Protein AF-A0A8T5FRX7-F1 (afdb_monomer)

Structure (mmCIF, N/CA/C/O backbone):
data_AF-A0A8T5FRX7-F1
#
_entry.id   AF-A0A8T5FRX7-F1
#
loop_
_atom_site.group_PDB
_atom_site.id
_atom_site.type_symbol
_atom_site.label_atom_id
_atom_site.label_alt_id
_atom_site.label_comp_id
_atom_site.label_asym_id
_atom_site.label_entity_id
_atom_site.label_seq_id
_atom_site.pdbx_PDB_ins_code
_atom_site.Cartn_x
_atom_site.Cartn_y
_atom_site.Cartn_z
_atom_site.occupancy
_atom_site.B_iso_or_equiv
_atom_site.auth_seq_id
_atom_site.auth_comp_id
_atom_site.auth_asym_id
_atom_site.auth_atom_id
_atom_site.pdbx_PDB_model_num
ATOM 1 N N . MET A 1 1 ? 7.646 4.893 -25.947 1.00 60.25 1 MET A N 1
ATOM 2 C CA . MET A 1 1 ? 8.114 6.148 -25.316 1.00 60.25 1 MET A CA 1
ATOM 3 C C . MET A 1 1 ? 6.946 6.875 -24.674 1.00 60.25 1 MET A C 1
ATOM 5 O O . MET A 1 1 ? 7.019 7.125 -23.484 1.00 60.25 1 MET A O 1
ATOM 9 N N . GLU A 1 2 ? 5.861 7.151 -25.407 1.00 66.50 2 GLU A N 1
ATOM 10 C CA . GLU A 1 2 ? 4.621 7.690 -24.817 1.00 66.50 2 GLU A CA 1
ATOM 11 C C . GLU A 1 2 ? 3.985 6.715 -23.807 1.00 66.50 2 GLU A C 1
ATOM 13 O O . GLU A 1 2 ? 3.736 7.100 -22.668 1.00 66.50 2 GLU A O 1
ATOM 18 N N . ASP A 1 3 ? 3.860 5.433 -24.170 1.00 70.75 3 ASP A N 1
ATOM 19 C CA . ASP A 1 3 ? 3.312 4.389 -23.284 1.00 70.75 3 ASP A CA 1
ATOM 20 C C . ASP A 1 3 ? 4.144 4.197 -22.003 1.00 70.75 3 ASP A C 1
ATOM 22 O O . ASP A 1 3 ? 3.610 4.049 -20.911 1.00 70.75 3 ASP A O 1
ATOM 26 N N . THR A 1 4 ? 5.467 4.302 -22.131 1.00 75.06 4 THR A N 1
ATOM 27 C CA . THR A 1 4 ? 6.447 4.138 -21.047 1.00 75.06 4 THR A CA 1
ATOM 28 C C . THR A 1 4 ? 6.357 5.272 -20.020 1.00 75.06 4 THR A C 1
ATOM 30 O O . THR A 1 4 ? 6.480 5.063 -18.818 1.00 75.06 4 THR A O 1
ATOM 33 N N . ILE A 1 5 ? 6.108 6.500 -20.485 1.00 78.38 5 ILE A N 1
ATOM 34 C CA . ILE A 1 5 ? 5.919 7.659 -19.603 1.00 78.38 5 ILE A CA 1
ATOM 35 C C . ILE A 1 5 ? 4.577 7.552 -18.873 1.00 78.38 5 ILE A C 1
ATOM 37 O O . ILE A 1 5 ? 4.502 7.851 -17.681 1.00 78.38 5 ILE A O 1
ATOM 41 N N . LEU A 1 6 ? 3.526 7.111 -19.569 1.00 76.31 6 LEU A N 1
ATOM 42 C CA . LEU A 1 6 ? 2.207 6.915 -18.971 1.00 76.31 6 LEU A CA 1
ATOM 43 C C . LEU A 1 6 ? 2.241 5.857 -17.862 1.00 76.31 6 LEU A C 1
ATOM 45 O O . LEU A 1 6 ? 1.693 6.085 -16.786 1.00 76.31 6 LEU A O 1
ATOM 49 N N . GLU A 1 7 ? 2.920 4.740 -18.099 1.00 73.25 7 GLU A N 1
ATOM 50 C CA . GLU A 1 7 ? 3.104 3.666 -17.123 1.00 73.25 7 GLU A CA 1
ATOM 51 C C . GLU A 1 7 ? 3.807 4.180 -15.857 1.00 73.25 7 GLU A C 1
ATOM 53 O O . GLU A 1 7 ? 3.250 4.096 -14.760 1.00 73.25 7 GLU A O 1
ATOM 58 N N . ALA A 1 8 ? 4.943 4.872 -15.992 1.00 72.06 8 ALA A N 1
ATOM 59 C CA . ALA A 1 8 ? 5.629 5.481 -14.849 1.00 72.06 8 ALA A CA 1
ATOM 60 C C . ALA A 1 8 ? 4.730 6.454 -14.055 1.00 72.06 8 ALA A C 1
ATOM 62 O O . ALA A 1 8 ? 4.766 6.478 -12.820 1.00 72.06 8 ALA A O 1
ATOM 63 N N . ILE A 1 9 ? 3.888 7.235 -14.745 1.00 75.50 9 ILE A N 1
ATOM 64 C CA . ILE A 1 9 ? 2.919 8.141 -14.109 1.00 75.50 9 ILE A CA 1
ATOM 65 C C . ILE A 1 9 ? 1.864 7.352 -13.325 1.00 75.50 9 ILE A C 1
ATOM 67 O O . ILE A 1 9 ? 1.564 7.709 -12.185 1.00 75.50 9 ILE A O 1
ATOM 71 N N . VAL A 1 10 ? 1.312 6.279 -13.896 1.00 80.25 10 VAL A N 1
ATOM 72 C CA . VAL A 1 10 ? 0.302 5.437 -13.236 1.00 80.25 10 VAL A CA 1
ATOM 73 C C . VAL A 1 10 ? 0.874 4.793 -11.973 1.00 80.25 10 VAL A C 1
ATOM 75 O O . VAL A 1 10 ? 0.255 4.886 -10.908 1.00 80.25 10 VAL A O 1
ATOM 78 N N . HIS A 1 11 ? 2.074 4.215 -12.045 1.00 76.75 11 HIS A N 1
ATOM 79 C CA . HIS A 1 11 ? 2.738 3.617 -10.883 1.00 76.75 11 HIS A CA 1
ATOM 80 C C . HIS A 1 11 ? 3.079 4.671 -9.816 1.00 76.75 11 HIS A C 1
ATOM 82 O O . HIS A 1 11 ? 2.806 4.461 -8.631 1.00 76.75 11 HIS A O 1
ATOM 88 N N . GLY A 1 12 ? 3.561 5.850 -10.224 1.00 72.44 12 GLY A N 1
ATOM 89 C CA . GLY A 1 12 ? 3.832 6.970 -9.319 1.00 72.44 12 GLY A CA 1
ATOM 90 C C . GLY A 1 12 ? 2.581 7.500 -8.606 1.00 72.44 12 GLY A C 1
ATOM 91 O O . GLY A 1 12 ? 2.597 7.709 -7.391 1.00 72.44 12 GLY A O 1
ATOM 92 N N . ILE A 1 13 ? 1.466 7.670 -9.324 1.00 75.62 13 ILE A N 1
ATOM 93 C CA . ILE A 1 13 ? 0.182 8.075 -8.728 1.00 75.62 13 ILE A CA 1
ATOM 94 C C . ILE A 1 13 ? -0.325 6.999 -7.765 1.00 75.62 13 ILE A C 1
ATOM 96 O O . ILE A 1 13 ? -0.782 7.328 -6.671 1.00 75.62 13 ILE A O 1
ATOM 100 N N . THR A 1 14 ? -0.213 5.724 -8.135 1.00 74.44 14 THR A N 1
ATOM 101 C CA . THR A 1 14 ? -0.663 4.599 -7.301 1.00 74.44 14 THR A CA 1
ATOM 102 C C . THR A 1 14 ? 0.146 4.515 -6.006 1.00 74.44 14 THR A C 1
ATOM 104 O O . THR A 1 14 ? -0.426 4.387 -4.923 1.00 74.44 14 THR A O 1
ATOM 107 N N . PHE A 1 15 ? 1.463 4.717 -6.080 1.00 75.19 15 PHE A N 1
ATOM 108 C CA . PHE A 1 15 ? 2.333 4.857 -4.913 1.00 75.19 15 PHE A CA 1
ATOM 109 C C . PHE A 1 15 ? 1.880 5.987 -3.972 1.00 75.19 15 PHE A C 1
ATOM 111 O O . PHE A 1 15 ? 1.712 5.772 -2.768 1.00 75.19 15 PHE A O 1
ATOM 118 N N . LEU A 1 16 ? 1.620 7.182 -4.511 1.00 72.69 16 LEU A N 1
ATOM 119 C CA . LEU A 1 16 ? 1.147 8.328 -3.723 1.00 72.69 16 LEU A CA 1
ATOM 120 C C . LEU A 1 16 ? -0.243 8.084 -3.114 1.00 72.69 16 LEU A C 1
ATOM 122 O O . LEU A 1 16 ? -0.489 8.449 -1.960 1.00 72.69 16 LEU A O 1
ATOM 126 N N . ALA A 1 17 ? -1.138 7.432 -3.858 1.00 69.81 17 ALA A N 1
ATOM 127 C CA . ALA A 1 17 ? -2.473 7.066 -3.397 1.00 69.81 17 ALA A CA 1
ATOM 128 C C . ALA A 1 17 ? -2.430 6.065 -2.233 1.00 69.81 17 ALA A C 1
ATOM 130 O O . ALA A 1 17 ? -3.269 6.144 -1.338 1.00 69.81 17 ALA A O 1
ATOM 131 N N . ILE A 1 18 ? -1.435 5.172 -2.203 1.00 71.62 18 ILE A N 1
ATOM 132 C CA . ILE A 1 18 ? -1.196 4.246 -1.086 1.00 71.62 18 ILE A CA 1
ATOM 133 C C . ILE A 1 18 ? -0.545 4.971 0.110 1.00 71.62 18 ILE A C 1
ATOM 135 O O . ILE A 1 18 ? -0.867 4.675 1.264 1.00 71.62 18 ILE A O 1
ATOM 139 N N . LEU A 1 19 ? 0.317 5.968 -0.125 1.00 68.50 19 LEU A N 1
ATOM 140 C CA . LEU A 1 19 ? 0.953 6.763 0.938 1.00 68.50 19 LEU A CA 1
ATOM 141 C C . LEU A 1 19 ? -0.018 7.655 1.720 1.00 68.50 19 LEU A C 1
ATOM 143 O O . LEU A 1 19 ? 0.182 7.882 2.915 1.00 68.50 19 LEU A O 1
ATOM 147 N N . PHE A 1 20 ? -1.070 8.165 1.084 1.00 66.50 20 PHE A N 1
ATOM 148 C CA . PHE A 1 20 ? -2.058 9.024 1.741 1.00 66.50 20 PHE A CA 1
ATOM 149 C C . PHE A 1 20 ? -2.751 8.352 2.952 1.00 66.50 20 PHE A C 1
ATOM 151 O O . PHE A 1 20 ? -2.680 8.898 4.059 1.00 66.50 20 PHE A O 1
ATOM 158 N N . PRO A 1 21 ? -3.368 7.160 2.827 1.00 65.69 21 PRO A N 1
ATOM 159 C CA . PRO A 1 21 ? -3.949 6.446 3.962 1.00 65.69 21 PRO A CA 1
ATOM 160 C C . PRO A 1 21 ? -2.897 5.986 4.980 1.00 65.69 21 PRO A C 1
ATOM 162 O O . PRO A 1 21 ? -3.198 5.991 6.175 1.00 65.69 21 PRO A O 1
ATOM 165 N N . LEU A 1 22 ? -1.662 5.676 4.559 1.00 68.31 22 LEU A N 1
ATOM 166 C CA . LEU A 1 22 ? -0.533 5.423 5.470 1.00 68.31 22 LEU A CA 1
ATOM 167 C C . LEU A 1 22 ? -0.234 6.654 6.345 1.00 68.31 22 LEU A C 1
ATOM 169 O O . LEU A 1 22 ? -0.171 6.546 7.570 1.00 68.31 22 LEU A O 1
ATOM 173 N N . TYR A 1 23 ? -0.125 7.844 5.753 1.00 69.50 23 TYR A N 1
ATOM 174 C CA . TYR A 1 23 ? 0.129 9.092 6.480 1.00 69.50 23 TYR A CA 1
ATOM 175 C C . TYR A 1 23 ? -0.984 9.424 7.486 1.00 69.50 23 TYR A C 1
ATOM 177 O O . TYR A 1 23 ? -0.705 9.711 8.654 1.00 69.50 23 TYR A O 1
ATOM 185 N N . TYR A 1 24 ? -2.252 9.339 7.069 1.00 66.44 24 TYR A N 1
ATOM 186 C CA . TYR A 1 24 ? -3.387 9.558 7.975 1.00 66.44 24 TYR A CA 1
ATOM 187 C C . TYR A 1 24 ? -3.405 8.539 9.111 1.00 66.44 24 TYR A C 1
ATOM 189 O O . TYR A 1 24 ? -3.637 8.898 10.266 1.00 66.44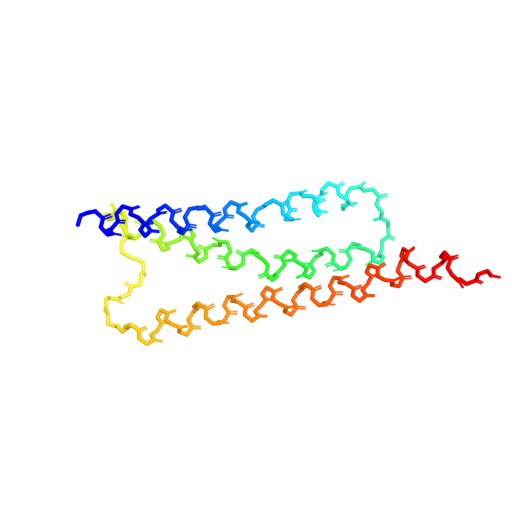 24 TYR A O 1
ATOM 197 N N . SER A 1 25 ? -3.076 7.290 8.799 1.00 66.44 25 SER A N 1
ATOM 198 C CA . SER A 1 25 ? -2.958 6.227 9.787 1.00 66.44 25 SER A CA 1
ATOM 199 C C . SER A 1 25 ? -1.863 6.515 10.814 1.00 66.44 25 SER A C 1
ATOM 201 O O . SER A 1 25 ? -2.092 6.353 12.010 1.00 66.44 25 SER A O 1
ATOM 203 N N . PHE A 1 26 ? -0.706 7.032 10.389 1.00 65.69 26 PHE A N 1
ATOM 204 C CA . PHE A 1 26 ? 0.358 7.478 11.298 1.00 65.69 26 PHE A CA 1
ATOM 205 C C . PHE A 1 26 ? -0.081 8.640 12.196 1.00 65.69 26 PHE A C 1
ATOM 207 O O . PHE A 1 26 ? 0.218 8.687 13.388 1.00 65.69 26 PHE A O 1
ATOM 214 N N . LYS A 1 27 ? -0.819 9.601 11.634 1.00 65.38 27 LYS A N 1
ATOM 215 C CA . LYS A 1 27 ? -1.314 10.752 12.394 1.00 65.38 27 LYS A CA 1
ATOM 216 C C . LYS A 1 27 ? -2.297 10.319 13.486 1.00 65.38 27 LYS A C 1
ATOM 218 O O . LYS A 1 27 ? -2.247 10.839 14.597 1.00 65.38 27 LYS A O 1
ATOM 223 N N . ILE A 1 28 ? -3.148 9.343 13.177 1.00 63.16 28 ILE A N 1
ATOM 224 C CA . ILE A 1 28 ? -4.108 8.749 14.113 1.00 63.16 28 ILE A CA 1
ATOM 225 C C . ILE A 1 28 ? -3.395 7.858 15.155 1.00 63.16 28 ILE A C 1
ATOM 227 O O . ILE A 1 28 ? -3.785 7.853 16.325 1.00 63.16 28 ILE A O 1
ATOM 231 N N . TYR A 1 29 ? -2.316 7.163 14.768 1.00 63.81 29 TYR A N 1
ATOM 232 C CA . TYR A 1 29 ? -1.473 6.345 15.655 1.00 63.81 29 TYR A CA 1
ATOM 233 C C . TYR A 1 29 ? -0.955 7.133 16.867 1.00 63.81 29 TYR A C 1
ATOM 235 O O . TYR A 1 29 ? -0.949 6.612 17.980 1.00 63.81 29 TYR A O 1
ATOM 243 N N . ASN A 1 30 ? -0.597 8.407 16.685 1.00 61.25 30 ASN A N 1
ATOM 244 C CA . ASN A 1 30 ? -0.079 9.251 17.768 1.00 61.25 30 ASN A CA 1
ATOM 245 C C . ASN A 1 30 ? -1.127 9.640 18.834 1.00 61.25 30 ASN A C 1
ATOM 247 O O . ASN A 1 30 ? -0.755 10.212 19.857 1.00 61.25 30 ASN A O 1
ATOM 251 N N . GLY A 1 31 ? -2.418 9.349 18.625 1.00 59.62 31 GLY A N 1
ATOM 252 C CA . GLY A 1 31 ? -3.503 9.806 19.502 1.00 59.62 31 GLY A CA 1
ATOM 253 C C . GLY A 1 31 ? -4.190 8.741 20.365 1.00 59.62 31 GLY A C 1
ATOM 254 O O . GLY A 1 31 ? -4.902 9.112 21.300 1.00 59.62 31 GLY A O 1
ATOM 255 N N . HIS A 1 32 ? -4.038 7.439 20.089 1.00 60.91 32 HIS A N 1
ATOM 256 C CA . HIS A 1 32 ? -4.918 6.403 20.660 1.00 60.91 32 HIS A CA 1
ATOM 257 C C . HIS A 1 32 ? -4.181 5.154 21.161 1.00 60.91 32 HIS A C 1
ATOM 259 O O . HIS A 1 32 ? -3.277 4.640 20.507 1.00 60.91 32 HIS A O 1
ATOM 265 N N . LYS A 1 33 ? -4.601 4.647 22.330 1.00 59.31 33 LYS A N 1
ATOM 266 C CA . LYS A 1 33 ? -3.981 3.507 23.014 1.00 59.31 33 LYS A CA 1
ATOM 267 C C . LYS A 1 33 ? -4.729 2.203 22.681 1.00 59.31 33 LYS A C 1
ATOM 269 O O . LYS A 1 33 ? -5.926 2.061 22.914 1.00 59.31 33 LYS A O 1
ATOM 274 N N . ASP A 1 34 ? -3.983 1.282 22.080 1.00 66.50 34 ASP A N 1
ATOM 275 C CA . ASP A 1 34 ? -4.163 -0.178 22.067 1.00 66.50 34 ASP A CA 1
ATOM 276 C C . ASP A 1 34 ? -4.981 -0.814 20.920 1.00 66.50 34 ASP A C 1
ATOM 278 O O . ASP A 1 34 ? -4.407 -1.562 20.126 1.00 66.50 34 ASP A O 1
ATOM 282 N N . GLY A 1 35 ? -6.279 -0.535 20.749 1.00 60.78 35 GLY A N 1
ATOM 283 C CA . GLY A 1 35 ? -7.099 -1.237 19.731 1.00 60.78 35 GLY A CA 1
ATOM 284 C C . GLY A 1 35 ? -6.852 -0.775 18.288 1.00 60.78 35 GLY A C 1
ATOM 285 O O . GLY A 1 35 ? -6.595 -1.568 17.380 1.00 60.78 35 GLY A O 1
ATOM 286 N N . LEU A 1 36 ? -6.871 0.540 18.093 1.00 65.50 36 LEU A N 1
ATOM 287 C CA . LEU A 1 36 ? -6.598 1.178 16.809 1.00 65.50 36 LEU A CA 1
ATOM 288 C C . LEU A 1 36 ? -5.123 1.072 16.420 1.00 65.50 36 LEU A C 1
ATOM 290 O O . LEU A 1 36 ? -4.802 0.937 15.247 1.00 65.50 36 LEU A O 1
ATOM 294 N N . LEU A 1 37 ? -4.229 1.060 17.407 1.00 63.97 37 LEU A N 1
ATOM 295 C CA . LEU A 1 37 ? -2.796 0.928 17.182 1.00 63.97 37 LEU A CA 1
ATOM 296 C C . LEU A 1 37 ? -2.457 -0.385 16.453 1.00 63.97 37 LEU A C 1
ATOM 298 O O . LEU A 1 37 ? -1.642 -0.397 15.532 1.00 63.97 37 LEU A O 1
ATOM 302 N N . SER A 1 38 ? -3.127 -1.480 16.830 1.00 63.41 38 SER A N 1
ATOM 303 C CA . SER A 1 38 ? -3.000 -2.782 16.167 1.00 63.41 38 SER A CA 1
ATOM 304 C C . SER A 1 38 ? -3.572 -2.750 14.744 1.00 63.41 38 SER A C 1
ATOM 306 O O . SER A 1 38 ? -2.913 -3.181 13.802 1.00 63.41 38 SER A O 1
ATOM 308 N N . ALA A 1 39 ? -4.753 -2.153 14.557 1.00 62.44 39 ALA A N 1
ATOM 309 C CA . ALA A 1 39 ? -5.401 -2.006 13.251 1.00 62.44 39 ALA A CA 1
ATOM 310 C C . ALA A 1 39 ? -4.562 -1.203 12.249 1.00 62.44 39 ALA A C 1
ATOM 312 O O . ALA A 1 39 ? -4.423 -1.587 11.090 1.00 62.44 39 ALA A O 1
ATOM 313 N N . LEU A 1 40 ? -3.977 -0.102 12.721 1.00 65.75 40 LEU A N 1
ATOM 314 C CA . LEU A 1 40 ? -3.101 0.746 11.930 1.00 65.75 40 LEU A CA 1
ATOM 315 C C . LEU A 1 40 ? -1.832 -0.014 11.557 1.00 65.75 40 LEU A C 1
ATOM 317 O O . LEU A 1 40 ? -1.462 0.007 10.393 1.00 65.75 40 LEU A O 1
ATOM 321 N N . ARG A 1 41 ? -1.214 -0.768 12.478 1.00 67.75 41 ARG A N 1
ATOM 322 C CA . ARG A 1 41 ? -0.064 -1.628 12.139 1.00 67.75 41 ARG A CA 1
ATOM 323 C C . ARG A 1 41 ? -0.394 -2.610 11.017 1.00 67.75 41 ARG A C 1
ATOM 325 O O . ARG A 1 41 ? 0.397 -2.730 10.092 1.00 67.75 41 ARG A O 1
ATOM 332 N N . TRP A 1 42 ? -1.549 -3.272 11.063 1.00 64.75 42 TRP A N 1
ATOM 333 C CA . TRP A 1 42 ? -1.965 -4.194 9.999 1.00 64.75 42 TRP A CA 1
ATOM 334 C C . TRP A 1 42 ? -2.185 -3.491 8.660 1.00 64.75 42 TRP A C 1
ATOM 336 O O . TRP A 1 42 ? -1.738 -3.995 7.631 1.00 64.75 42 TRP A O 1
ATOM 346 N N . LEU A 1 43 ? -2.785 -2.299 8.677 1.00 68.50 43 LEU A N 1
ATOM 347 C CA . LEU A 1 43 ? -2.905 -1.468 7.482 1.00 68.50 43 LEU A CA 1
ATOM 348 C C . LEU A 1 43 ? -1.517 -1.079 6.937 1.00 68.50 43 LEU A C 1
ATOM 350 O O . LEU A 1 43 ? -1.252 -1.237 5.748 1.00 68.50 43 LEU A O 1
ATOM 354 N N . PHE A 1 44 ? -0.589 -0.675 7.806 1.00 68.94 44 PHE A N 1
ATOM 355 C CA . PHE A 1 44 ? 0.800 -0.385 7.444 1.00 68.94 44 PHE A CA 1
ATOM 356 C C . PHE A 1 44 ? 1.493 -1.590 6.800 1.00 68.94 44 PHE A C 1
ATOM 358 O O . PHE A 1 44 ? 2.038 -1.467 5.706 1.00 68.94 44 PHE A O 1
ATOM 365 N N . PHE A 1 45 ? 1.420 -2.763 7.430 1.00 68.19 45 PHE A N 1
ATOM 366 C CA . PHE A 1 45 ? 2.012 -3.995 6.904 1.00 68.19 45 PHE A CA 1
ATOM 367 C C . PHE A 1 45 ? 1.422 -4.421 5.558 1.00 68.19 45 PHE A C 1
ATOM 369 O O . PHE A 1 45 ? 2.132 -5.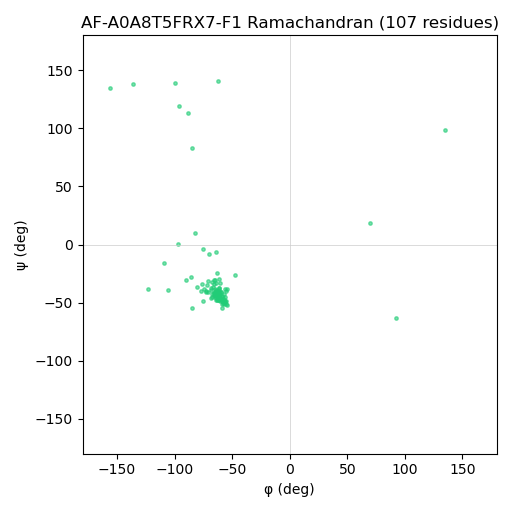026 4.764 1.00 68.19 45 PHE A O 1
ATOM 376 N N . SER A 1 46 ? 0.158 -4.098 5.282 1.00 68.56 46 SER A N 1
ATOM 377 C CA . SER A 1 46 ? -0.457 -4.386 3.984 1.00 68.56 46 SER A CA 1
ATOM 378 C C . SER A 1 46 ? -0.122 -3.383 2.883 1.00 68.56 46 SER A C 1
ATOM 380 O O . SER A 1 46 ? 0.027 -3.766 1.728 1.00 68.56 46 SER A O 1
ATOM 382 N N . MET A 1 47 ? -0.009 -2.100 3.230 1.00 72.38 47 MET A N 1
ATOM 383 C CA . MET A 1 47 ? 0.124 -1.016 2.257 1.00 72.38 47 MET A CA 1
ATOM 384 C C . MET A 1 47 ? 1.582 -0.718 1.911 1.00 72.38 47 MET A C 1
ATOM 386 O O . MET A 1 47 ? 1.873 -0.337 0.782 1.00 72.38 47 MET A O 1
ATOM 390 N N . VAL A 1 48 ? 2.513 -0.925 2.846 1.00 75.38 48 VAL A N 1
ATOM 391 C CA . VAL A 1 48 ? 3.947 -0.686 2.617 1.00 75.38 48 VAL A CA 1
ATOM 392 C C . VAL A 1 48 ? 4.522 -1.588 1.514 1.00 75.38 48 VAL A C 1
ATOM 394 O O . VAL A 1 48 ? 5.179 -1.045 0.631 1.00 75.38 48 VAL A O 1
ATOM 397 N N . PRO A 1 49 ? 4.266 -2.912 1.474 1.00 75.94 49 PRO A N 1
ATOM 398 C CA . PRO A 1 49 ? 4.754 -3.759 0.385 1.00 75.94 49 PRO A CA 1
ATOM 399 C C . PRO A 1 49 ? 4.212 -3.345 -0.986 1.00 75.94 49 PRO A C 1
ATOM 401 O O . PRO A 1 49 ? 4.974 -3.300 -1.945 1.00 75.94 49 PRO A O 1
ATOM 404 N N . ALA A 1 50 ? 2.929 -2.974 -1.070 1.00 75.12 50 ALA A N 1
ATOM 405 C CA . ALA A 1 50 ? 2.323 -2.492 -2.311 1.00 75.12 50 ALA A CA 1
ATOM 406 C C . ALA A 1 50 ? 2.920 -1.148 -2.760 1.00 75.12 50 ALA A C 1
ATOM 408 O O . ALA A 1 50 ? 3.236 -0.968 -3.933 1.00 75.12 50 ALA A O 1
ATOM 409 N N . ALA A 1 51 ? 3.146 -0.221 -1.823 1.00 72.81 51 ALA A N 1
ATOM 410 C CA . ALA A 1 51 ? 3.817 1.043 -2.113 1.00 72.81 51 ALA A CA 1
ATOM 411 C C . ALA A 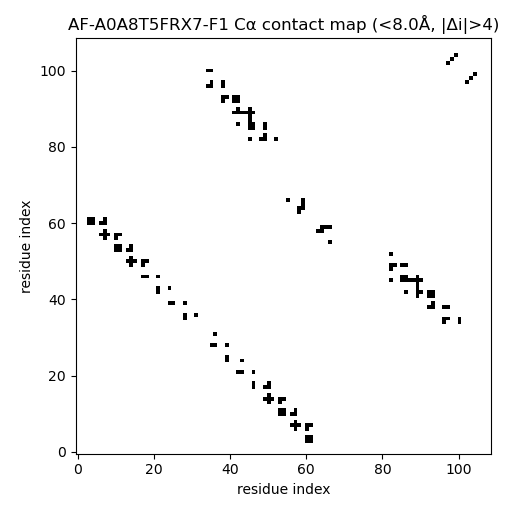1 51 ? 5.257 0.821 -2.605 1.00 72.81 51 ALA A C 1
ATOM 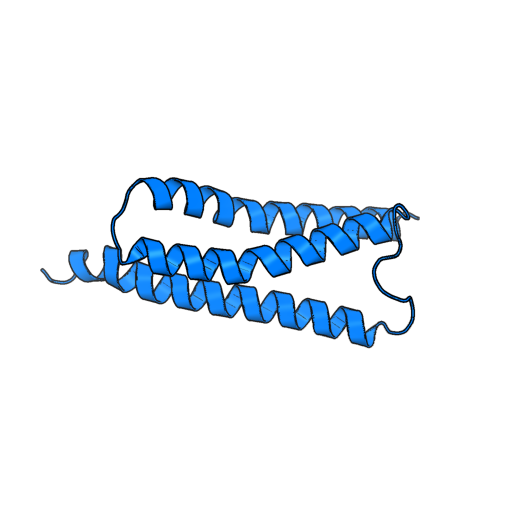413 O O . ALA A 1 51 ? 5.661 1.401 -3.609 1.00 72.81 51 ALA A O 1
ATOM 414 N N . ILE A 1 52 ? 6.023 -0.039 -1.927 1.00 78.94 52 ILE A N 1
ATOM 415 C CA . ILE A 1 52 ? 7.391 -0.379 -2.338 1.00 78.94 52 ILE A CA 1
ATOM 416 C C . ILE A 1 52 ? 7.378 -0.976 -3.744 1.00 78.94 52 ILE A C 1
ATOM 418 O O . ILE A 1 52 ? 8.147 -0.532 -4.585 1.00 78.94 52 ILE A O 1
ATOM 422 N N . TYR A 1 53 ? 6.479 -1.916 -4.025 1.00 79.25 53 TYR A N 1
ATOM 423 C CA . TYR A 1 53 ? 6.363 -2.529 -5.343 1.00 79.25 53 TYR A CA 1
ATOM 424 C C . TYR A 1 53 ? 6.106 -1.499 -6.459 1.00 79.25 53 TYR A C 1
ATOM 426 O O . TYR A 1 53 ? 6.878 -1.437 -7.412 1.00 79.25 53 TYR A O 1
ATOM 434 N N . HIS A 1 54 ? 5.106 -0.620 -6.311 1.00 75.25 54 HIS A N 1
ATOM 435 C CA . HIS A 1 54 ? 4.826 0.399 -7.333 1.00 75.25 54 HIS A CA 1
ATOM 436 C C . HIS A 1 54 ? 5.960 1.420 -7.496 1.00 75.25 54 HIS A C 1
ATOM 438 O O . HIS A 1 54 ? 6.165 1.934 -8.594 1.00 75.25 54 HIS A O 1
ATOM 444 N N . LEU A 1 55 ? 6.712 1.711 -6.431 1.00 78.00 55 LEU A N 1
ATOM 445 C CA . LEU A 1 55 ? 7.901 2.557 -6.521 1.00 78.00 55 LEU A CA 1
ATOM 446 C C . LEU A 1 55 ? 9.018 1.878 -7.328 1.00 78.00 55 LEU A C 1
ATOM 448 O O . LEU A 1 55 ? 9.655 2.537 -8.144 1.00 78.00 55 LEU A O 1
ATOM 452 N N . LEU A 1 56 ? 9.253 0.582 -7.105 1.00 78.25 56 LEU A N 1
ATOM 453 C CA . LEU A 1 56 ? 10.271 -0.183 -7.830 1.00 78.25 56 LEU A CA 1
ATOM 454 C C . LEU A 1 56 ? 9.924 -0.290 -9.323 1.00 78.25 56 LEU A C 1
ATOM 456 O O . LEU A 1 56 ? 10.787 -0.013 -10.148 1.00 78.25 56 LEU A O 1
ATOM 460 N N . GLU A 1 57 ? 8.661 -0.563 -9.656 1.00 75.50 57 GLU A N 1
ATOM 461 C CA . GLU A 1 57 ? 8.141 -0.539 -11.035 1.00 75.50 57 GLU A CA 1
ATOM 462 C C . GLU A 1 57 ? 8.358 0.827 -11.708 1.00 75.50 57 GLU A C 1
ATOM 464 O O . GLU A 1 57 ? 8.925 0.911 -12.794 1.00 75.50 57 GLU A O 1
ATOM 469 N N . ALA A 1 58 ? 8.004 1.932 -11.039 1.00 72.31 58 ALA A N 1
ATOM 470 C CA . ALA A 1 58 ? 8.213 3.271 -11.596 1.00 72.31 58 ALA A CA 1
ATOM 471 C C . ALA A 1 58 ? 9.702 3.578 -11.862 1.00 72.31 58 ALA A C 1
ATOM 473 O O . ALA A 1 58 ? 10.034 4.226 -12.853 1.00 72.31 58 ALA A O 1
ATOM 474 N N . ILE A 1 59 ? 10.606 3.119 -10.989 1.00 79.00 59 ILE A N 1
ATOM 475 C CA . ILE A 1 59 ? 12.063 3.273 -11.148 1.00 79.00 59 ILE A CA 1
ATOM 476 C C . ILE A 1 59 ? 12.586 2.422 -12.317 1.00 79.00 59 ILE A C 1
ATOM 478 O O . ILE A 1 59 ? 13.460 2.880 -13.062 1.00 79.00 59 ILE A O 1
ATOM 482 N N . GLU A 1 60 ? 12.053 1.212 -12.484 1.00 76.00 60 GLU A N 1
ATOM 483 C CA . GLU A 1 60 ? 12.423 0.278 -13.550 1.00 76.00 60 GLU A CA 1
ATOM 484 C C . GLU A 1 60 ? 11.983 0.787 -14.927 1.00 76.00 60 GLU A C 1
ATOM 486 O O . GLU A 1 60 ? 12.802 0.857 -15.846 1.00 76.00 60 GLU A O 1
ATOM 491 N N . VAL A 1 61 ? 10.742 1.268 -15.047 1.00 76.19 61 VAL A N 1
ATOM 492 C CA . VAL A 1 61 ? 10.195 1.869 -16.279 1.00 76.19 61 VAL A CA 1
ATOM 493 C C . VAL A 1 61 ? 10.990 3.109 -16.714 1.00 76.19 61 VAL A C 1
ATOM 495 O O . VAL A 1 61 ? 11.166 3.358 -17.908 1.00 76.19 61 VAL A O 1
ATOM 498 N N . LEU A 1 62 ? 11.531 3.877 -15.761 1.00 75.69 62 LEU A N 1
ATOM 499 C CA . LEU A 1 62 ? 12.408 5.022 -16.039 1.00 75.69 62 LEU A CA 1
ATOM 500 C C . LEU A 1 62 ? 13.832 4.620 -16.469 1.00 75.69 62 LEU A C 1
ATOM 502 O O . LEU A 1 62 ? 14.638 5.494 -16.795 1.00 75.69 62 LEU A O 1
ATOM 506 N N . GLY A 1 63 ? 14.162 3.325 -16.470 1.00 72.94 63 GLY A N 1
ATOM 507 C CA . GLY A 1 63 ? 15.473 2.808 -16.865 1.00 72.94 63 GLY A CA 1
ATOM 508 C C . GLY A 1 63 ? 16.598 3.142 -15.881 1.00 72.94 63 GLY A C 1
ATOM 509 O O . GLY A 1 63 ? 17.769 3.092 -16.254 1.00 72.94 63 GLY A O 1
ATOM 510 N N . ILE A 1 64 ? 16.262 3.510 -14.639 1.00 76.44 64 ILE A N 1
ATOM 511 C CA . ILE A 1 64 ? 17.240 3.912 -13.614 1.00 76.44 64 ILE A CA 1
ATOM 512 C C . ILE A 1 64 ? 17.947 2.679 -13.034 1.00 76.44 64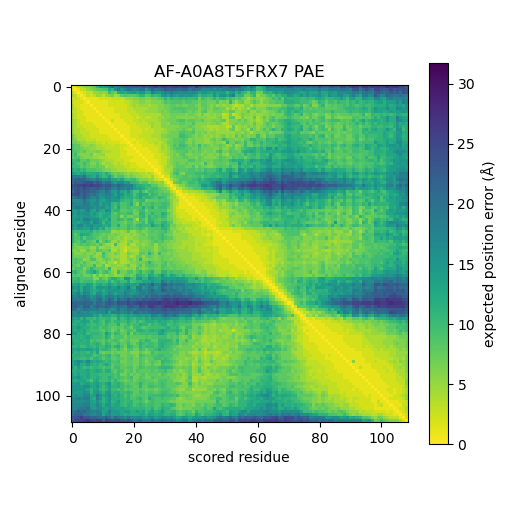 ILE A C 1
ATOM 514 O O . ILE A 1 64 ? 19.150 2.722 -12.772 1.00 76.44 64 ILE A O 1
ATOM 518 N N . TYR A 1 65 ? 17.205 1.589 -12.817 1.00 66.62 65 TYR A N 1
ATOM 519 C CA . TYR A 1 65 ? 17.725 0.331 -12.281 1.00 66.62 65 TYR A CA 1
ATOM 520 C C . TYR A 1 65 ? 16.821 -0.835 -12.696 1.00 66.62 65 TYR A C 1
ATOM 522 O O . TYR A 1 65 ? 15.606 -0.727 -12.566 1.00 66.62 65 TYR A O 1
ATOM 530 N N . THR A 1 66 ? 17.393 -1.949 -13.159 1.00 65.94 66 THR A N 1
ATOM 531 C CA . THR A 1 66 ? 16.637 -3.182 -13.433 1.00 65.94 66 THR A CA 1
ATOM 532 C C . THR A 1 66 ? 16.589 -4.010 -12.155 1.00 65.94 66 THR A C 1
ATOM 534 O O . THR A 1 66 ? 17.633 -4.450 -11.665 1.00 65.94 66 THR A O 1
ATOM 537 N N . ILE A 1 67 ? 15.402 -4.161 -11.569 1.00 67.19 67 ILE A N 1
ATOM 538 C CA . I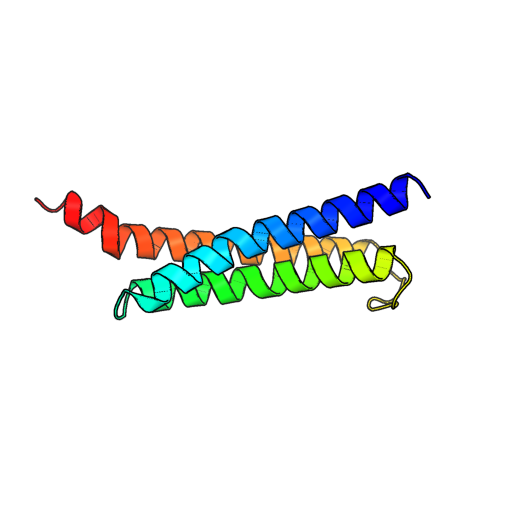LE A 1 67 ? 15.229 -4.786 -10.250 1.00 67.19 67 ILE A CA 1
ATOM 539 C C . ILE A 1 67 ? 14.648 -6.187 -10.413 1.00 67.19 67 ILE A C 1
ATOM 541 O O . ILE A 1 67 ? 15.087 -7.116 -9.729 1.00 67.19 67 ILE A O 1
ATOM 545 N N . LEU A 1 68 ? 13.711 -6.351 -11.346 1.00 62.88 68 LEU A N 1
ATOM 546 C CA . LEU A 1 68 ? 13.158 -7.642 -11.723 1.00 62.88 68 LEU A CA 1
ATOM 547 C C . LEU A 1 68 ? 13.833 -8.145 -13.012 1.00 62.88 68 LEU A C 1
ATOM 549 O O . LEU A 1 68 ? 14.130 -7.366 -13.917 1.00 62.88 68 LEU A O 1
ATOM 553 N N . PRO A 1 69 ? 14.164 -9.445 -13.114 1.00 61.28 69 PRO A N 1
ATOM 554 C CA . PRO A 1 69 ? 14.645 -9.997 -14.370 1.00 61.28 69 PRO A CA 1
ATOM 555 C C . PRO A 1 69 ? 13.546 -9.866 -15.442 1.00 61.28 69 PRO A C 1
ATOM 557 O O . PRO A 1 69 ? 12.387 -10.149 -15.144 1.00 61.28 69 PRO A O 1
ATOM 560 N N . PRO A 1 70 ? 13.894 -9.530 -16.701 1.00 59.19 70 PRO A N 1
ATOM 561 C CA . PRO A 1 70 ? 12.933 -9.303 -17.794 1.00 59.19 70 PRO A CA 1
ATOM 562 C C . PRO A 1 70 ? 12.118 -10.552 -18.179 1.00 59.19 70 PRO A C 1
ATOM 564 O O . PRO A 1 70 ? 11.209 -10.501 -19.009 1.00 59.19 70 PRO A O 1
ATOM 567 N N . GLU A 1 71 ? 12.449 -11.701 -17.594 1.00 54.75 71 GLU A N 1
ATOM 568 C CA . GLU A 1 71 ? 11.803 -12.977 -17.841 1.00 54.75 71 GLU A CA 1
ATOM 569 C C . GLU A 1 71 ? 10.550 -13.135 -16.974 1.00 54.75 71 GLU A C 1
ATOM 571 O O . GLU A 1 71 ? 10.535 -13.800 -15.938 1.00 54.75 71 GLU A O 1
ATOM 576 N N . GLY A 1 72 ? 9.460 -12.557 -17.473 1.00 56.50 72 GLY A N 1
ATOM 577 C CA . GLY A 1 72 ? 8.130 -13.122 -17.297 1.00 56.50 72 GLY A CA 1
ATOM 578 C C . GLY A 1 72 ? 7.080 -12.101 -16.905 1.00 56.50 72 GLY A C 1
ATOM 579 O O . GLY A 1 72 ? 6.846 -11.889 -15.729 1.00 56.50 72 GLY A O 1
ATOM 580 N N . ALA A 1 73 ? 6.301 -11.607 -17.868 1.00 56.62 73 ALA A N 1
ATOM 581 C CA . ALA A 1 73 ? 5.051 -10.885 -17.596 1.00 56.62 73 ALA A CA 1
ATOM 582 C C . ALA A 1 73 ? 4.144 -11.609 -16.569 1.00 56.62 73 ALA A C 1
ATOM 584 O O . ALA A 1 73 ? 3.380 -10.984 -15.843 1.00 56.62 73 ALA A O 1
ATOM 585 N N . MET A 1 74 ? 4.266 -12.938 -16.457 1.00 51.50 74 MET A N 1
ATOM 586 C CA . MET A 1 74 ? 3.584 -13.742 -15.443 1.00 51.50 74 MET A CA 1
ATOM 587 C C . MET A 1 74 ? 4.041 -13.443 -14.000 1.00 51.50 74 MET A C 1
ATOM 589 O O . MET A 1 74 ? 3.215 -13.509 -13.095 1.00 51.50 74 MET A O 1
ATOM 593 N N . SER A 1 75 ? 5.317 -13.113 -13.760 1.00 67.56 75 SER A N 1
ATOM 594 C CA . SER A 1 75 ? 5.841 -12.781 -12.426 1.00 67.56 75 SER A CA 1
ATOM 595 C C . SER A 1 75 ? 5.364 -11.400 -11.961 1.00 67.56 75 SER A C 1
ATOM 597 O O . SER A 1 75 ? 4.932 -11.274 -10.817 1.00 67.56 75 SER A O 1
ATOM 599 N N . HIS A 1 76 ? 5.331 -10.413 -12.863 1.00 67.50 76 HIS A N 1
ATOM 600 C CA . HIS A 1 76 ? 4.797 -9.070 -12.599 1.00 67.50 76 HIS A CA 1
ATOM 601 C C . HIS A 1 76 ? 3.299 -9.118 -12.274 1.00 67.50 76 HIS A C 1
ATOM 603 O O . HIS A 1 76 ? 2.881 -8.635 -11.225 1.00 67.50 76 HIS A O 1
ATOM 609 N N . ILE A 1 77 ? 2.502 -9.835 -13.080 1.00 69.50 77 ILE A N 1
ATOM 610 C CA . ILE A 1 77 ? 1.067 -10.027 -12.809 1.00 69.50 77 ILE A CA 1
ATOM 611 C C . ILE A 1 77 ? 0.850 -10.667 -11.431 1.00 69.50 77 ILE A C 1
ATOM 613 O O . ILE A 1 77 ? -0.039 -10.254 -10.688 1.00 69.50 77 ILE A O 1
ATOM 617 N N . VAL A 1 78 ? 1.640 -11.678 -11.058 1.00 74.62 78 VAL A N 1
ATOM 618 C CA . VAL A 1 78 ? 1.515 -12.317 -9.739 1.00 74.62 78 VAL A CA 1
ATOM 619 C C . VAL A 1 78 ? 1.861 -11.338 -8.616 1.00 74.62 78 VAL A C 1
ATOM 621 O O . VAL A 1 78 ? 1.146 -11.304 -7.614 1.00 74.62 78 VAL A O 1
ATOM 624 N N . LEU A 1 79 ? 2.906 -10.525 -8.773 1.00 70.88 79 LEU A N 1
ATOM 625 C CA . LEU A 1 79 ? 3.290 -9.515 -7.785 1.00 70.88 79 LEU A CA 1
ATOM 626 C C . LEU A 1 79 ? 2.223 -8.424 -7.627 1.00 70.88 79 LEU A C 1
ATOM 628 O O . LEU A 1 79 ? 1.868 -8.115 -6.486 1.00 70.88 79 LEU A O 1
ATOM 632 N N . ASP A 1 80 ? 1.634 -7.940 -8.724 1.00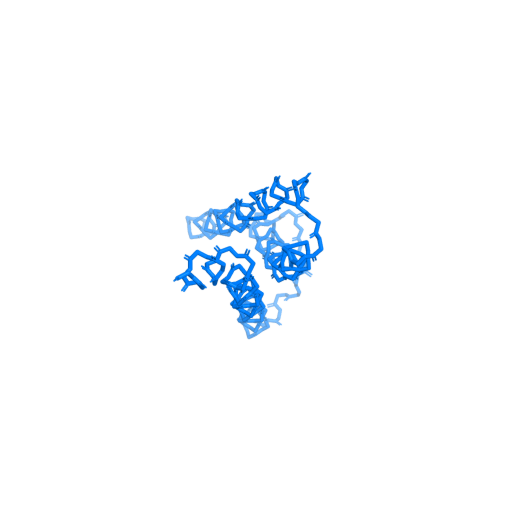 70.94 80 ASP A N 1
ATOM 633 C CA . ASP A 1 80 ? 0.483 -7.024 -8.708 1.00 70.94 80 ASP A CA 1
ATOM 634 C C . ASP A 1 80 ? -0.679 -7.607 -7.899 1.00 70.94 80 ASP A C 1
ATOM 636 O O . ASP A 1 80 ? -1.246 -6.955 -7.019 1.00 70.94 80 ASP A O 1
ATOM 640 N N . HIS A 1 81 ? -1.023 -8.871 -8.164 1.00 74.88 81 HIS A N 1
ATOM 641 C CA . HIS A 1 81 ? -2.124 -9.544 -7.480 1.00 74.88 81 HIS A CA 1
ATOM 642 C C . HIS A 1 81 ? -1.827 -9.746 -5.995 1.00 74.88 81 HIS A C 1
ATOM 644 O O . HIS A 1 81 ? -2.706 -9.532 -5.160 1.00 74.88 81 HIS A O 1
ATOM 650 N N . VAL A 1 82 ? -0.599 -10.129 -5.637 1.00 74.19 82 VAL A N 1
ATOM 651 C CA . VAL A 1 82 ? -0.188 -10.280 -4.235 1.00 74.19 82 VAL A CA 1
ATOM 652 C C . VAL A 1 82 ? -0.239 -8.933 -3.512 1.00 74.19 82 VAL A C 1
ATOM 654 O O . VAL A 1 82 ? -0.810 -8.860 -2.423 1.00 74.19 82 VAL A O 1
ATOM 657 N N . ALA A 1 83 ? 0.283 -7.862 -4.116 1.00 72.81 83 ALA A N 1
ATOM 658 C CA . ALA A 1 83 ? 0.224 -6.510 -3.563 1.00 72.81 83 ALA A CA 1
ATOM 659 C C . ALA A 1 83 ? -1.228 -6.053 -3.349 1.00 72.81 83 ALA A C 1
ATOM 661 O O . ALA A 1 83 ? -1.580 -5.568 -2.270 1.00 72.81 83 ALA A O 1
ATOM 662 N N . PHE A 1 84 ? -2.094 -6.292 -4.334 1.00 71.44 84 PHE A N 1
ATOM 663 C CA . PHE A 1 84 ? -3.514 -5.965 -4.262 1.00 71.44 84 PHE A CA 1
ATOM 664 C C . PHE A 1 84 ? -4.238 -6.757 -3.163 1.00 71.44 84 PHE A C 1
ATOM 666 O O . PHE A 1 84 ? -4.932 -6.171 -2.329 1.00 71.44 84 PHE A O 1
ATOM 673 N N . ILE A 1 85 ? -4.037 -8.078 -3.096 1.00 74.00 85 ILE A N 1
ATOM 674 C CA . ILE A 1 85 ? -4.628 -8.938 -2.058 1.00 74.00 85 ILE A CA 1
ATOM 675 C C . ILE A 1 85 ? -4.191 -8.474 -0.668 1.00 74.00 85 ILE A C 1
ATOM 677 O O . ILE A 1 85 ? -5.030 -8.367 0.229 1.00 74.00 85 ILE A O 1
ATOM 681 N N . LEU A 1 86 ? -2.905 -8.163 -0.483 1.00 73.94 86 LEU A N 1
ATOM 682 C CA . LEU A 1 86 ? -2.391 -7.676 0.795 1.00 73.94 86 LEU A CA 1
ATOM 683 C C . LEU A 1 86 ? -3.105 -6.393 1.221 1.00 73.94 86 LEU A C 1
ATOM 685 O O . LEU A 1 86 ? -3.608 -6.345 2.346 1.00 73.94 86 LEU A O 1
ATOM 689 N N . VAL A 1 87 ? -3.231 -5.406 0.325 1.00 74.12 87 VAL A N 1
ATOM 690 C CA . VAL A 1 87 ? -3.947 -4.144 0.587 1.00 74.12 87 VAL A CA 1
ATOM 691 C C . VAL A 1 87 ? -5.399 -4.396 1.000 1.00 74.12 87 VAL A C 1
ATOM 693 O O . VAL A 1 87 ? -5.849 -3.845 2.007 1.00 74.12 87 VAL A O 1
ATOM 696 N N . PHE A 1 88 ? -6.128 -5.263 0.288 1.00 75.06 88 PHE A N 1
ATOM 697 C CA . PHE A 1 88 ? -7.519 -5.592 0.629 1.00 75.06 88 PHE A CA 1
ATOM 698 C C . PHE A 1 88 ? -7.646 -6.290 1.983 1.00 75.06 88 PHE A C 1
ATOM 700 O O . PHE A 1 88 ? -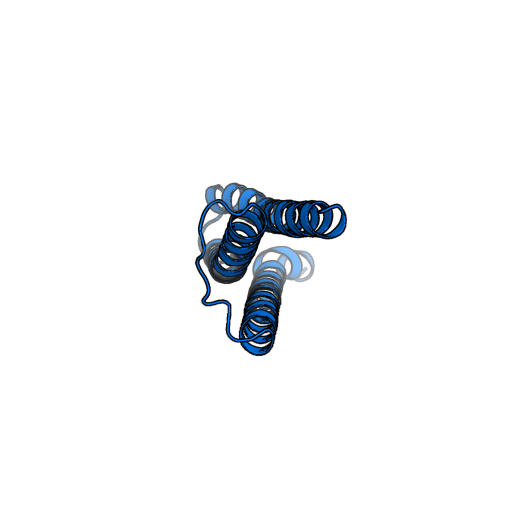8.522 -5.940 2.780 1.00 75.06 88 PHE A O 1
ATOM 707 N N . VAL A 1 89 ? -6.765 -7.250 2.272 1.00 75.62 89 VAL A N 1
ATOM 708 C CA . VAL A 1 89 ? -6.749 -7.963 3.556 1.00 75.62 89 VAL A CA 1
ATOM 709 C C . VAL A 1 89 ? -6.474 -6.992 4.702 1.00 75.62 89 VAL A C 1
ATOM 711 O O . VAL A 1 89 ? -7.214 -6.982 5.689 1.00 75.62 89 VAL A O 1
ATOM 714 N N . GLY A 1 90 ? -5.459 -6.136 4.577 1.00 75.06 90 GLY A N 1
ATOM 715 C CA . GLY A 1 90 ? -5.142 -5.165 5.621 1.00 75.06 90 GLY A CA 1
ATOM 716 C C . GLY A 1 90 ? -6.216 -4.098 5.799 1.00 75.06 90 GLY A C 1
ATOM 717 O O . GLY A 1 90 ? -6.536 -3.750 6.937 1.00 75.06 90 GLY A O 1
ATOM 718 N N . PHE A 1 91 ? -6.855 -3.650 4.714 1.00 74.88 91 PHE A N 1
ATOM 719 C CA . PHE A 1 91 ? -8.000 -2.744 4.795 1.00 74.88 91 PHE A CA 1
ATOM 720 C C . PHE A 1 91 ? -9.209 -3.401 5.477 1.00 74.88 91 PHE A C 1
ATOM 722 O O . PHE A 1 91 ? -9.841 -2.791 6.341 1.00 74.88 91 PHE A O 1
ATOM 729 N N . GLY A 1 92 ? -9.496 -4.671 5.178 1.00 75.25 92 GLY A N 1
ATOM 730 C CA . GLY A 1 92 ? -10.545 -5.437 5.855 1.00 75.25 92 GLY A CA 1
ATOM 731 C C . GLY A 1 92 ? -10.291 -5.594 7.359 1.00 75.25 92 GLY A C 1
ATOM 732 O O . GLY A 1 92 ? -11.199 -5.396 8.173 1.00 75.25 92 GLY A O 1
ATOM 733 N N . ILE A 1 93 ? -9.043 -5.881 7.748 1.00 74.50 93 ILE A N 1
ATOM 734 C CA . ILE A 1 93 ? -8.628 -5.928 9.159 1.00 74.50 93 ILE A CA 1
ATOM 735 C C . ILE A 1 93 ? -8.817 -4.554 9.812 1.00 74.50 93 ILE A C 1
ATOM 737 O O . ILE A 1 93 ? -9.421 -4.466 10.885 1.00 74.50 93 ILE A O 1
ATOM 741 N N . PHE A 1 94 ? -8.368 -3.483 9.156 1.00 75.75 94 PHE A N 1
ATOM 742 C CA . PHE A 1 94 ? -8.550 -2.115 9.633 1.00 75.75 94 PHE A CA 1
ATOM 743 C C . PHE A 1 94 ? -10.026 -1.785 9.879 1.00 75.75 94 PHE A C 1
ATOM 745 O O . PHE A 1 94 ? -10.368 -1.368 10.985 1.00 75.75 94 PHE A O 1
ATOM 752 N N . LEU A 1 95 ? -10.912 -2.037 8.908 1.00 74.69 95 LEU A N 1
ATOM 753 C CA . LEU A 1 95 ? -12.348 -1.770 9.036 1.00 74.69 95 LEU A CA 1
ATOM 754 C C . LEU A 1 95 ? -12.980 -2.535 10.201 1.00 74.69 95 LEU A C 1
ATOM 756 O O . LEU A 1 95 ? -13.789 -1.972 10.942 1.00 74.69 95 LEU A O 1
ATOM 760 N N . ARG A 1 96 ? -12.590 -3.800 10.408 1.00 78.00 96 ARG A N 1
ATOM 761 C CA . ARG A 1 96 ? -13.079 -4.613 11.531 1.00 78.00 96 ARG A CA 1
ATOM 762 C C . ARG A 1 96 ? -12.753 -3.966 12.876 1.00 78.00 96 ARG A C 1
ATOM 764 O O . ARG A 1 96 ? -13.619 -3.886 13.749 1.00 78.00 96 ARG A O 1
ATOM 771 N N . PHE A 1 97 ? -11.515 -3.515 13.056 1.00 73.38 97 PHE A N 1
ATOM 772 C CA . PHE A 1 97 ? -11.102 -2.854 14.292 1.00 73.38 97 PHE A CA 1
ATOM 773 C C . PHE A 1 97 ? -11.677 -1.447 14.417 1.00 73.38 97 PHE A C 1
ATOM 775 O O . PHE A 1 97 ? -12.131 -1.084 15.498 1.00 73.38 97 PHE A O 1
ATOM 782 N N . PHE A 1 98 ? -11.717 -0.679 13.329 1.00 72.75 98 PHE A N 1
ATOM 783 C CA . PHE A 1 98 ? -12.327 0.645 13.302 1.00 72.75 98 PHE A CA 1
ATOM 784 C C . PHE A 1 98 ? -13.789 0.579 13.746 1.00 72.75 98 PHE A C 1
ATOM 786 O O . PHE A 1 98 ? -14.193 1.306 14.654 1.00 72.75 98 PHE A O 1
ATOM 793 N N . LYS A 1 99 ? -14.560 -0.362 13.187 1.00 76.69 99 LYS A N 1
ATOM 794 C CA . LYS A 1 99 ? -15.940 -0.617 13.607 1.00 76.69 99 LYS A CA 1
ATOM 795 C C . LYS A 1 99 ? -16.013 -0.894 15.109 1.00 76.69 99 LYS A C 1
ATOM 797 O O . LYS A 1 99 ? -16.747 -0.209 15.812 1.00 76.69 99 LYS A O 1
ATOM 802 N N . LYS A 1 100 ? -15.208 -1.835 15.610 1.00 76.31 100 LYS A N 1
ATOM 803 C CA . LYS A 1 100 ? -15.207 -2.214 17.032 1.00 76.31 100 LYS A CA 1
ATOM 804 C C . LYS A 1 100 ? -14.832 -1.058 17.967 1.00 76.31 100 LYS A C 1
ATOM 806 O O . LYS A 1 100 ? -15.403 -0.934 19.044 1.00 76.31 100 LYS A O 1
ATOM 811 N N . SER A 1 101 ? -13.845 -0.249 17.592 1.00 72.38 101 SER A N 1
ATOM 812 C CA . SER A 1 101 ? -13.294 0.804 18.451 1.00 72.38 101 SER A CA 1
ATOM 813 C C . SER A 1 101 ? -14.055 2.126 18.379 1.00 72.38 101 SER A C 1
ATOM 815 O O . SER A 1 101 ? -14.035 2.861 19.360 1.00 72.38 101 SER A O 1
ATOM 817 N N . PHE A 1 102 ? -14.711 2.434 17.256 1.00 71.81 102 PHE A N 1
ATOM 818 C CA . PHE A 1 102 ? -15.325 3.748 17.022 1.00 71.81 102 PHE A CA 1
ATOM 819 C C . PHE A 1 102 ? -16.814 3.694 16.715 1.00 71.81 102 PHE A C 1
ATOM 821 O O . PHE A 1 102 ? -17.547 4.562 17.169 1.00 71.81 102 PHE A O 1
ATOM 828 N N . VAL A 1 103 ? -17.271 2.698 15.957 1.00 75.12 103 VAL A N 1
ATOM 829 C CA . VAL A 1 103 ? -18.671 2.616 15.521 1.00 75.12 103 VAL A CA 1
ATOM 830 C C . VAL A 1 103 ? -19.516 1.955 16.604 1.00 75.12 103 VAL A C 1
ATOM 832 O O . VAL A 1 103 ? -20.467 2.557 17.087 1.00 75.12 103 VAL A O 1
ATOM 835 N N . ASP A 1 104 ? -19.141 0.754 17.045 1.00 81.31 104 ASP A N 1
ATOM 836 C CA . ASP A 1 104 ? -19.915 -0.031 18.015 1.00 81.31 104 ASP A CA 1
ATOM 837 C C . ASP A 1 104 ? -20.212 0.729 19.328 1.00 81.31 104 ASP A C 1
ATOM 839 O O . ASP A 1 104 ? -21.354 0.673 19.783 1.00 81.31 104 ASP A O 1
ATOM 843 N N . PRO A 1 105 ? -19.283 1.517 19.912 1.00 78.44 105 PRO A N 1
ATOM 844 C CA . PRO A 1 105 ? -19.574 2.314 21.108 1.00 78.44 105 PRO A CA 1
ATOM 845 C C . PRO A 1 105 ? -20.649 3.397 20.921 1.00 78.44 105 PRO A C 1
ATOM 847 O O . PRO A 1 105 ? -21.269 3.806 21.901 1.00 78.44 105 PRO A O 1
ATOM 850 N N . ILE A 1 106 ? -20.871 3.880 19.693 1.00 79.81 106 ILE A N 1
ATOM 851 C CA . ILE A 1 106 ? -21.888 4.903 19.395 1.00 79.81 106 ILE A CA 1
ATOM 852 C C . ILE A 1 106 ? -23.292 4.289 19.432 1.00 79.81 106 ILE A C 1
ATOM 854 O O . ILE A 1 106 ? -24.219 4.922 19.928 1.00 79.81 106 ILE A O 1
ATOM 858 N N . TYR A 1 107 ? -23.432 3.055 18.940 1.00 79.31 107 TYR A N 1
ATOM 859 C CA . TYR A 1 107 ? -24.715 2.354 18.798 1.00 79.31 107 TYR A CA 1
ATOM 860 C C . TYR A 1 107 ? -25.033 1.394 19.954 1.00 79.31 107 TYR A C 1
ATOM 862 O O . TYR A 1 107 ? -26.067 0.739 19.936 1.00 79.31 107 TYR A O 1
ATOM 870 N N . ALA A 1 108 ? -24.153 1.284 20.952 1.00 75.31 108 ALA A N 1
ATOM 871 C CA . ALA A 1 108 ? -24.369 0.471 22.152 1.00 75.31 108 ALA A CA 1
ATOM 872 C C . ALA A 1 108 ? -25.213 1.179 23.240 1.00 75.31 108 ALA A C 1
ATOM 874 O O . ALA A 1 108 ? -25.275 0.692 24.370 1.00 75.31 108 ALA A O 1
ATOM 875 N N . LYS A 1 109 ? -25.818 2.329 22.918 1.00 53.91 109 LYS A N 1
ATOM 876 C CA . LYS A 1 109 ? -26.775 3.068 23.756 1.00 53.91 109 LYS A CA 1
ATOM 877 C C . LYS A 1 109 ? -28.193 2.833 23.262 1.00 53.91 109 LYS A C 1
ATOM 879 O O . LYS A 1 109 ? -29.083 2.761 24.134 1.00 53.91 109 LYS A O 1
#

Nearest PDB structures (foldseek):
  8qae-assembly2_C-2  TM=5.238E-01  e=1.678E+00  synthetic construct

Sequence (109 aa):
MEDTILEAIVHGITFLAILFPLYYSFKIYNGHKDGLLSALRWLFFSMVPAAIYHLLEAIEVLGIYTILPPEGAMSHIVLDHVAFILVFVGFGIFLRFFKKSFVDPIYAK

pLDDT: mean 70.57, std 6.44, range [51.5, 81.31]

Solvent-accessible surface area (backbone atoms only — not comparable to full-atom values): 5814 Å² total; per-residue (Å²):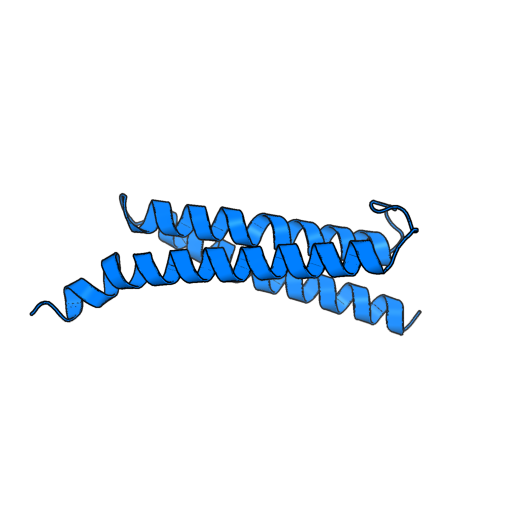 106,72,67,48,52,52,49,29,49,52,28,48,50,50,26,53,62,45,47,51,61,49,52,55,39,54,62,53,49,79,74,52,86,64,63,62,42,53,23,40,49,42,32,46,67,16,38,49,60,33,28,52,50,28,48,50,52,26,39,34,62,70,67,76,48,86,85,68,76,91,83,43,75,68,57,55,53,49,49,53,49,51,31,50,51,35,34,52,52,16,48,52,49,26,51,54,37,48,38,62,73,60,48,48,71,69,73,74,114

Foldseek 3Di:
DVVLVVLLVVLVVVLVVLVVVLVVLVVVCVPDPDLSVVLSVLLCVLSVLLSVLSVVSSCVSVVNDDDDDPPDPPVVVVSNVSSVVSNVVSVVSNVVSCCVPPVCVVPVD

Secondary structure (DSSP, 8-state):
-HHHHHHHHHHHHHHHHHHHHHHHHHHHHTT--SHHHHHHHHHHHHHHHHHHHHHHHHHHHTTS---S-SS-HHHHHHHHHHHHHHHHHHHHHHHHHHIIIIIHHHH--

Mean predicted aligned error: 9.45 Å

Radius of gyration: 17.24 Å; Cα contacts (8 Å, |Δi|>4): 87; chains: 1; bounding box: 44×24×49 Å